Protein AF-A0A5K7ZQ18-F1 (afdb_monomer_lite)

Sequence (93 aa):
MSNLPNYDVIIWINYNPFGKKLEEDILSSIDIEPYERSEYDGVLDIHWGFKSLDDAMKFSFNLKEFLKNPNLILLKASDINNPNASIVYKDER

Foldseek 3Di:
DPPAAQKKKKWKFQQDPVSVVVVVVLVVQDPAAFPDWDDDPRIIITMHHDNDLVVLVVSLVSVLVCQPPPRTQWTKIARNVDRVSIDTSHHND

Radius of gyration: 12.55 Å; chains: 1; bounding box: 28×25×35 Å

Organism: NCBI:txid947919

Structure (mmCIF, N/CA/C/O backbone):
data_AF-A0A5K7ZQ18-F1
#
_entry.id   AF-A0A5K7ZQ18-F1
#
loop_
_atom_site.group_PDB
_atom_site.id
_atom_site.type_symbol
_atom_site.label_atom_id
_atom_site.label_alt_id
_atom_site.label_comp_id
_atom_site.label_asym_id
_atom_site.label_entity_id
_atom_site.label_seq_id
_atom_site.pdbx_PDB_ins_code
_atom_site.Cartn_x
_atom_site.Cartn_y
_atom_site.Cartn_z
_atom_site.occupancy
_atom_site.B_iso_or_equiv
_atom_site.auth_seq_id
_atom_site.auth_comp_id
_atom_site.auth_asym_id
_atom_site.auth_atom_id
_atom_site.pdbx_PDB_model_num
ATOM 1 N N . MET A 1 1 ? -1.056 17.073 -21.384 1.00 42.41 1 MET A N 1
ATOM 2 C CA . MET A 1 1 ? -1.640 15.785 -20.964 1.00 42.41 1 MET A CA 1
ATOM 3 C C . MET A 1 1 ? -0.860 15.352 -19.745 1.00 42.41 1 MET A C 1
ATOM 5 O O . MET A 1 1 ? 0.356 15.247 -19.837 1.00 42.41 1 MET A O 1
ATOM 9 N N . SER A 1 2 ? -1.515 15.267 -18.594 1.00 50.28 2 SER A N 1
ATOM 10 C CA . SER A 1 2 ? -0.917 14.750 -17.364 1.00 50.28 2 SER A CA 1
ATOM 11 C C . SER A 1 2 ? -0.593 13.278 -17.613 1.00 50.28 2 SER A C 1
ATOM 13 O O . SER A 1 2 ? -1.504 12.468 -17.755 1.00 50.28 2 SER A O 1
ATOM 15 N N . ASN A 1 3 ? 0.687 12.945 -17.769 1.00 66.81 3 ASN A N 1
ATOM 16 C CA . ASN A 1 3 ? 1.106 11.553 -17.871 1.00 66.81 3 ASN A CA 1
ATOM 17 C C . ASN A 1 3 ? 1.023 10.968 -16.463 1.00 66.81 3 ASN A C 1
ATOM 19 O O . ASN A 1 3 ? 1.907 11.226 -15.645 1.00 66.81 3 ASN A O 1
ATOM 23 N N . LEU A 1 4 ? -0.060 10.246 -16.175 1.00 76.00 4 LEU A N 1
ATOM 24 C CA . LEU A 1 4 ? -0.135 9.419 -14.976 1.00 76.00 4 LEU A CA 1
ATOM 25 C C . LEU A 1 4 ? 1.056 8.446 -14.963 1.00 76.00 4 LEU A C 1
ATOM 27 O O . LEU A 1 4 ? 1.522 8.030 -16.033 1.00 76.00 4 LEU A O 1
ATOM 31 N N . PRO A 1 5 ? 1.590 8.114 -13.781 1.00 84.94 5 PRO A N 1
ATOM 32 C CA . PRO A 1 5 ? 2.690 7.172 -13.683 1.00 84.94 5 PRO A CA 1
ATOM 33 C C . PRO A 1 5 ? 2.254 5.798 -14.211 1.00 84.94 5 PRO A C 1
ATOM 35 O O . PRO A 1 5 ? 1.152 5.329 -13.947 1.00 84.94 5 PRO A O 1
ATOM 38 N N . ASN A 1 6 ? 3.137 5.137 -14.964 1.00 90.50 6 ASN A N 1
ATOM 39 C CA . ASN A 1 6 ? 2.871 3.783 -15.469 1.00 90.50 6 ASN A CA 1
ATOM 40 C C . ASN A 1 6 ? 2.875 2.732 -14.348 1.00 90.50 6 ASN A C 1
ATOM 42 O O . ASN A 1 6 ? 2.268 1.670 -14.492 1.00 90.50 6 ASN A O 1
ATOM 46 N N . TYR A 1 7 ? 3.583 3.032 -13.258 1.00 95.50 7 TYR A N 1
ATOM 47 C CA . TYR A 1 7 ? 3.716 2.176 -12.091 1.00 95.50 7 TYR A CA 1
ATOM 48 C C . TYR A 1 7 ? 3.259 2.941 -10.863 1.00 95.50 7 TYR A C 1
ATOM 50 O O . TYR A 1 7 ? 3.721 4.059 -10.626 1.00 95.50 7 TYR A O 1
ATOM 58 N N . ASP A 1 8 ? 2.374 2.328 -10.097 1.00 95.56 8 ASP A N 1
ATOM 59 C CA . ASP A 1 8 ? 1.709 2.976 -8.976 1.00 95.56 8 ASP A CA 1
ATOM 60 C C . ASP A 1 8 ? 1.751 2.074 -7.749 1.00 95.56 8 ASP A C 1
ATOM 62 O O . ASP A 1 8 ? 1.667 0.850 -7.872 1.00 95.56 8 ASP A O 1
ATOM 66 N N . VAL A 1 9 ? 1.856 2.661 -6.567 1.00 97.62 9 VAL A N 1
ATOM 67 C CA . VAL A 1 9 ? 1.497 1.970 -5.331 1.00 97.62 9 VAL A CA 1
ATOM 68 C C . VAL A 1 9 ? 0.239 2.613 -4.801 1.00 97.62 9 VAL A C 1
ATOM 70 O O . VAL A 1 9 ? 0.213 3.811 -4.564 1.00 97.62 9 VAL A O 1
ATOM 73 N N . ILE A 1 10 ? -0.785 1.790 -4.617 1.00 97.38 10 ILE A N 1
ATOM 74 C CA . ILE A 1 10 ? -2.118 2.219 -4.220 1.00 97.38 10 ILE A CA 1
ATOM 75 C C . ILE A 1 10 ? -2.398 1.631 -2.848 1.00 97.38 10 ILE A C 1
ATOM 77 O O . ILE A 1 10 ? -2.256 0.412 -2.656 1.00 97.38 10 ILE A O 1
ATOM 81 N N . ILE A 1 11 ? -2.818 2.482 -1.916 1.00 98.12 11 ILE A N 1
ATOM 82 C CA . ILE A 1 11 ? -3.416 2.034 -0.662 1.00 98.12 11 ILE A CA 1
ATOM 83 C C . ILE A 1 11 ? -4.787 2.644 -0.482 1.00 98.12 11 ILE A C 1
ATOM 85 O O . ILE A 1 11 ? -4.986 3.829 -0.731 1.00 98.12 11 ILE A O 1
ATOM 89 N N . TRP A 1 12 ? -5.700 1.830 0.032 1.00 98.25 12 TRP A N 1
ATOM 90 C CA . TRP A 1 12 ? -6.994 2.302 0.492 1.00 98.25 12 TRP A CA 1
ATOM 91 C C . TRP A 1 12 ? -7.103 2.072 1.991 1.00 98.25 12 TRP A C 1
ATOM 93 O O . TRP A 1 12 ? -6.754 0.993 2.490 1.00 98.25 12 TRP A O 1
ATOM 103 N N . ILE A 1 13 ? -7.606 3.073 2.706 1.00 98.31 13 ILE A N 1
ATOM 104 C CA . ILE A 1 13 ? -7.792 3.047 4.155 1.00 98.31 13 ILE A CA 1
ATOM 105 C C . ILE A 1 13 ? -9.251 3.367 4.483 1.00 98.31 13 ILE A C 1
ATOM 107 O O . ILE A 1 13 ? -9.785 4.366 4.016 1.00 98.31 13 ILE A O 1
ATOM 111 N N . ASN A 1 14 ? -9.889 2.572 5.340 1.00 97.81 14 ASN A N 1
ATOM 112 C CA . ASN A 1 14 ? -11.160 2.952 5.954 1.00 97.81 14 ASN A CA 1
ATOM 113 C C . ASN A 1 14 ? -10.939 4.165 6.874 1.00 97.81 14 ASN A C 1
ATOM 115 O O . ASN A 1 14 ? -10.303 4.060 7.928 1.00 97.81 14 ASN A O 1
ATOM 119 N N . TYR A 1 15 ? -11.439 5.328 6.472 1.00 96.44 15 TYR A N 1
ATOM 120 C CA . TYR A 1 15 ? -11.023 6.627 6.986 1.00 96.44 15 TYR A CA 1
ATOM 121 C C . TYR A 1 15 ? -11.863 7.112 8.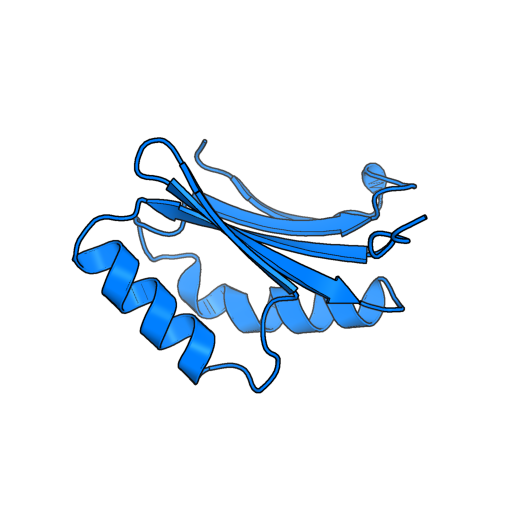174 1.00 96.44 15 TYR A C 1
ATOM 123 O O . TYR A 1 15 ? -12.506 8.160 8.182 1.00 96.44 15 TYR A O 1
ATOM 131 N N . ASN A 1 16 ? -11.817 6.318 9.238 1.00 94.88 16 ASN A N 1
ATOM 132 C CA . ASN A 1 16 ? -12.299 6.670 10.573 1.00 94.88 16 ASN A CA 1
ATOM 133 C C . ASN A 1 16 ? -11.131 7.220 11.442 1.00 94.88 16 ASN A C 1
ATOM 135 O O . ASN A 1 16 ? -10.004 7.323 10.953 1.00 94.88 16 ASN A O 1
ATOM 139 N N . PRO A 1 17 ? -11.327 7.574 12.730 1.00 96.06 17 PRO A N 1
ATOM 140 C CA . PRO A 1 17 ? -10.231 8.065 13.577 1.00 96.06 17 PRO A CA 1
ATOM 141 C C . PRO A 1 17 ? -9.008 7.132 13.677 1.00 96.06 17 PRO A C 1
ATOM 143 O O . PRO A 1 17 ? -7.883 7.619 13.751 1.00 96.06 17 PRO A O 1
ATOM 146 N N . PHE A 1 18 ? -9.195 5.808 13.637 1.00 95.69 18 PHE A N 1
ATOM 147 C CA . PHE A 1 18 ? -8.089 4.843 13.597 1.00 95.69 18 PHE A CA 1
ATOM 148 C C . PHE A 1 18 ? -7.427 4.783 12.214 1.00 95.69 18 PHE A C 1
ATOM 150 O O . PHE A 1 18 ? -6.214 4.606 12.128 1.00 95.69 18 PHE A O 1
ATOM 157 N N . GLY A 1 19 ? -8.201 4.967 11.141 1.00 96.38 19 GLY A N 1
ATOM 158 C CA . GLY A 1 19 ? -7.688 5.110 9.777 1.00 96.38 19 GLY A CA 1
ATOM 159 C C . GLY A 1 19 ? -6.810 6.349 9.594 1.00 96.38 19 GLY A C 1
ATOM 160 O O . GLY A 1 19 ? -5.747 6.252 8.993 1.00 96.38 19 GLY A O 1
ATOM 161 N N . LYS A 1 20 ? -7.192 7.484 10.194 1.00 96.75 20 LYS A N 1
ATOM 162 C CA . LYS A 1 20 ? -6.355 8.700 10.237 1.00 96.75 20 LYS A CA 1
ATOM 163 C C . LYS A 1 20 ? -5.009 8.435 10.897 1.00 96.75 20 LYS A C 1
ATOM 165 O O . LYS A 1 20 ? -3.974 8.832 10.380 1.00 96.75 20 LYS A O 1
ATOM 170 N N . LYS A 1 21 ? -5.020 7.706 12.016 1.00 97.44 21 LYS A N 1
ATOM 171 C CA . LYS A 1 21 ? -3.779 7.333 12.693 1.00 97.44 21 LYS A CA 1
ATOM 172 C C . LYS A 1 21 ? -2.908 6.414 11.830 1.00 97.44 21 LYS A C 1
ATOM 174 O O . LYS A 1 21 ? -1.702 6.611 11.764 1.00 97.44 21 LYS A O 1
ATOM 179 N N . LEU A 1 22 ? -3.521 5.447 11.145 1.00 97.88 22 LEU A N 1
ATOM 180 C CA . LEU A 1 22 ? -2.813 4.573 10.209 1.00 97.88 22 LEU A CA 1
ATOM 181 C C . LEU A 1 22 ? -2.173 5.364 9.061 1.00 97.88 22 LEU A C 1
ATOM 183 O O . LEU A 1 22 ? -1.037 5.081 8.701 1.00 97.88 22 LEU A O 1
ATOM 187 N N . GLU A 1 23 ? -2.878 6.339 8.494 1.00 97.38 23 GLU A N 1
ATOM 188 C CA . GLU A 1 23 ? -2.309 7.218 7.474 1.00 97.38 23 GLU A CA 1
ATOM 189 C C . GLU A 1 23 ? -1.061 7.941 7.996 1.00 97.38 23 GLU A C 1
ATOM 191 O O . GLU A 1 23 ? -0.017 7.882 7.352 1.00 97.38 23 GLU A O 1
ATOM 196 N N . GLU A 1 24 ? -1.143 8.583 9.165 1.00 96.88 24 GLU A N 1
ATOM 197 C CA . GLU A 1 24 ? 0.003 9.266 9.779 1.00 96.88 24 GLU A CA 1
ATOM 198 C C . GLU A 1 24 ? 1.190 8.318 9.987 1.00 96.88 24 GLU A C 1
ATOM 200 O O . GLU A 1 24 ? 2.331 8.690 9.709 1.00 96.88 24 GLU A O 1
ATOM 205 N N . ASP A 1 25 ? 0.928 7.097 10.460 1.00 97.38 25 ASP A N 1
ATOM 206 C CA . ASP A 1 25 ? 1.961 6.088 10.695 1.00 97.38 25 ASP A CA 1
ATOM 207 C C . ASP A 1 25 ? 2.614 5.648 9.372 1.00 97.38 25 ASP A C 1
ATOM 209 O O . ASP A 1 25 ? 3.839 5.538 9.301 1.00 97.38 25 ASP A O 1
ATOM 213 N N . ILE A 1 26 ? 1.823 5.469 8.307 1.00 97.06 26 ILE A N 1
ATOM 214 C CA . ILE A 1 26 ? 2.327 5.147 6.965 1.00 97.06 26 ILE A CA 1
ATOM 215 C C . ILE A 1 26 ? 3.179 6.293 6.430 1.00 97.06 26 ILE A C 1
ATOM 217 O O . ILE A 1 26 ? 4.327 6.056 6.061 1.00 97.06 26 ILE A O 1
ATOM 221 N N . LEU A 1 27 ? 2.664 7.525 6.425 1.00 95.81 27 LEU A N 1
ATOM 222 C CA . LEU A 1 27 ? 3.383 8.695 5.911 1.00 95.81 27 LEU A CA 1
ATOM 223 C C . LEU A 1 27 ? 4.658 8.986 6.711 1.00 95.81 27 LEU A C 1
ATOM 225 O O . LEU A 1 27 ? 5.643 9.430 6.138 1.00 95.81 27 LEU A O 1
ATOM 229 N N . SER A 1 28 ? 4.682 8.676 8.009 1.00 95.62 28 SER A N 1
ATOM 230 C CA . SER A 1 28 ? 5.890 8.816 8.837 1.00 95.62 28 SER A CA 1
ATOM 231 C C . SER A 1 28 ? 6.926 7.711 8.600 1.00 95.62 28 SER A C 1
ATOM 233 O O . SER A 1 28 ? 8.075 7.859 9.011 1.00 95.62 28 SER A O 1
ATOM 235 N N . SER A 1 29 ? 6.534 6.591 7.982 1.00 94.62 29 SER A N 1
ATOM 236 C CA . SER A 1 29 ? 7.421 5.454 7.684 1.00 94.62 29 SER A CA 1
ATOM 237 C C . SER A 1 29 ? 8.122 5.557 6.324 1.00 94.62 29 SER A C 1
ATOM 239 O O . SER A 1 29 ? 8.980 4.730 6.008 1.00 94.62 29 SER A O 1
ATOM 241 N N . ILE A 1 30 ? 7.767 6.558 5.514 1.00 93.25 30 ILE A N 1
ATOM 242 C CA . ILE A 1 30 ? 8.260 6.746 4.149 1.00 93.25 30 ILE A CA 1
ATOM 243 C C . ILE A 1 30 ? 8.751 8.181 3.933 1.00 93.25 30 ILE A C 1
ATOM 245 O O . ILE A 1 30 ? 8.227 9.122 4.510 1.00 93.25 30 ILE A O 1
ATOM 249 N N . ASP A 1 31 ? 9.713 8.353 3.027 1.00 91.31 31 ASP A N 1
ATOM 250 C CA . ASP A 1 31 ? 10.261 9.673 2.669 1.00 91.31 31 ASP A CA 1
ATOM 251 C C . ASP A 1 31 ? 9.676 10.233 1.356 1.00 91.31 31 ASP A C 1
ATOM 253 O O . ASP A 1 31 ? 10.195 11.196 0.788 1.00 91.31 31 ASP A O 1
ATOM 257 N N . ILE A 1 32 ? 8.640 9.588 0.810 1.00 93.19 32 ILE A N 1
ATOM 258 C CA . ILE A 1 32 ? 8.064 9.923 -0.497 1.00 93.19 32 ILE A CA 1
ATOM 259 C C . ILE A 1 32 ? 6.623 10.385 -0.306 1.00 93.19 32 ILE A C 1
ATOM 261 O O . ILE A 1 32 ? 5.766 9.617 0.128 1.00 93.19 32 ILE A O 1
ATOM 265 N N . GLU A 1 33 ? 6.353 11.628 -0.694 1.00 93.50 33 GLU A N 1
ATOM 266 C CA . GLU A 1 33 ? 5.000 12.179 -0.708 1.00 93.50 33 GLU A CA 1
ATOM 267 C C . GLU A 1 33 ? 4.143 11.514 -1.798 1.00 93.50 33 GLU A C 1
ATOM 269 O O . GLU A 1 33 ? 4.632 11.283 -2.915 1.00 93.50 33 GLU A O 1
ATOM 274 N N . PRO A 1 34 ? 2.865 11.217 -1.513 1.00 96.12 34 PRO A N 1
ATOM 275 C CA . PRO A 1 34 ? 1.940 10.754 -2.532 1.00 96.12 34 PRO A CA 1
ATOM 276 C C . PRO A 1 34 ? 1.672 11.855 -3.559 1.00 96.12 34 PRO A C 1
ATOM 278 O O . PRO A 1 34 ? 1.632 13.043 -3.233 1.00 96.12 34 PRO A O 1
ATOM 281 N N . TYR A 1 35 ? 1.459 11.467 -4.816 1.00 94.81 35 TYR A N 1
ATOM 282 C CA . TYR A 1 35 ? 1.054 12.432 -5.847 1.00 94.81 35 TYR A CA 1
ATOM 283 C C . TYR A 1 35 ? -0.458 12.664 -5.848 1.00 94.81 35 TYR A C 1
ATOM 285 O O . TYR A 1 35 ? -0.923 13.697 -6.330 1.00 94.81 35 TYR A O 1
ATOM 293 N N . GLU A 1 36 ? -1.214 11.708 -5.314 1.00 95.38 36 GLU A N 1
ATOM 294 C CA . GLU A 1 36 ? -2.658 11.784 -5.181 1.00 95.38 36 GLU A CA 1
ATOM 295 C C . GLU A 1 36 ? -3.082 11.217 -3.829 1.00 95.38 36 GLU A C 1
ATOM 297 O O . GLU A 1 36 ? -2.602 10.178 -3.375 1.00 95.38 36 GLU A O 1
ATOM 302 N N . ARG A 1 37 ? -3.975 11.959 -3.178 1.00 96.12 37 ARG A N 1
ATOM 303 C CA . ARG A 1 37 ? -4.579 11.638 -1.892 1.00 96.12 37 ARG A CA 1
ATOM 304 C C . ARG A 1 37 ? -6.006 12.158 -1.931 1.00 96.12 37 ARG A C 1
ATOM 306 O O . ARG A 1 37 ? -6.215 13.374 -1.927 1.00 96.12 37 ARG A O 1
ATOM 313 N N . SER A 1 38 ? -6.982 11.265 -1.963 1.00 97.31 38 SER A N 1
ATOM 314 C CA . SER A 1 38 ? -8.392 11.632 -2.053 1.00 97.31 38 SER A CA 1
ATOM 315 C C . SER A 1 38 ? -9.223 10.836 -1.058 1.00 97.31 38 SER A C 1
ATOM 317 O O . SER A 1 38 ? -8.975 9.664 -0.814 1.00 97.31 38 SER A O 1
ATOM 319 N N . GLU A 1 39 ? -10.191 11.494 -0.430 1.00 96.38 39 GLU A N 1
ATOM 320 C CA . GLU A 1 39 ? -11.150 10.837 0.453 1.00 96.38 39 GLU A CA 1
ATOM 321 C C . GLU A 1 39 ? -12.498 10.792 -0.260 1.00 96.38 39 GLU A C 1
ATOM 323 O O . GLU A 1 39 ? -13.011 11.828 -0.694 1.00 96.38 39 GLU A O 1
ATOM 328 N N . TYR A 1 40 ? -13.074 9.602 -0.374 1.00 94.00 40 TYR A N 1
ATOM 329 C CA . TYR A 1 40 ? -14.379 9.399 -0.980 1.00 94.00 40 TYR A CA 1
ATOM 330 C C . TYR A 1 40 ? -15.136 8.291 -0.250 1.00 94.00 40 TYR A C 1
ATOM 332 O O . TYR A 1 40 ? -14.615 7.200 -0.045 1.00 94.00 40 TYR A O 1
ATOM 340 N N . ASP A 1 41 ? -16.372 8.589 0.155 1.00 94.06 41 ASP A N 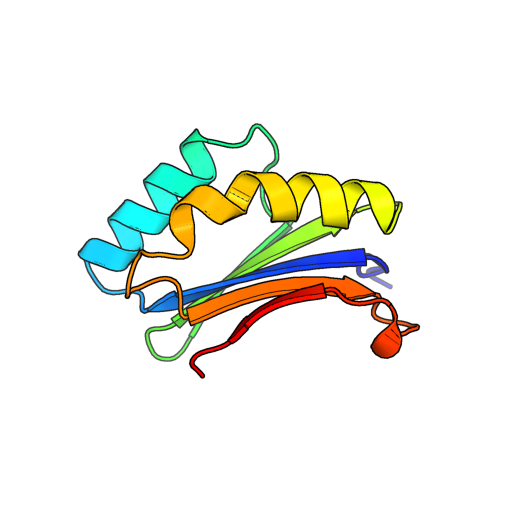1
ATOM 341 C CA . ASP A 1 41 ? -17.287 7.648 0.820 1.00 94.06 41 ASP A CA 1
ATOM 342 C C . ASP A 1 41 ? -16.679 6.917 2.038 1.00 94.06 41 ASP A C 1
ATOM 344 O O . ASP A 1 41 ? -16.838 5.715 2.234 1.00 94.06 41 ASP A O 1
ATOM 348 N N . GLY A 1 42 ? -15.924 7.653 2.861 1.00 95.44 42 GLY A N 1
ATOM 349 C CA . GLY A 1 42 ? -15.269 7.099 4.049 1.00 95.44 42 GLY A CA 1
ATOM 350 C C . GLY A 1 42 ? -14.044 6.230 3.752 1.00 95.44 42 GLY A C 1
ATOM 351 O O . GLY A 1 42 ? -13.516 5.607 4.670 1.00 95.44 42 GLY A O 1
ATOM 352 N N . VAL A 1 43 ? -13.561 6.203 2.510 1.00 97.81 43 VAL A N 1
ATOM 353 C CA . VAL A 1 43 ? -12.298 5.573 2.121 1.00 97.81 43 VAL A CA 1
ATOM 354 C C . VAL A 1 43 ? -11.295 6.652 1.734 1.00 97.81 43 VAL A C 1
ATOM 356 O O . VAL A 1 43 ? -11.597 7.545 0.948 1.00 97.81 43 VAL A O 1
ATOM 359 N N . LEU A 1 44 ? -10.092 6.564 2.289 1.00 98.19 44 LEU A N 1
ATOM 360 C CA . LEU A 1 44 ? -8.944 7.342 1.856 1.00 98.19 44 LEU A CA 1
ATOM 361 C C . LEU A 1 44 ? -8.169 6.534 0.816 1.00 98.19 44 LEU A C 1
ATOM 363 O O . LEU A 1 44 ? -7.685 5.447 1.126 1.00 98.19 44 LEU A O 1
ATOM 367 N N . ASP A 1 45 ? -8.055 7.084 -0.383 1.00 97.88 45 ASP A N 1
ATOM 368 C CA . ASP A 1 45 ? -7.298 6.559 -1.511 1.00 97.88 45 ASP A CA 1
ATOM 369 C C . ASP A 1 45 ? -5.997 7.355 -1.678 1.00 97.88 45 ASP A C 1
ATOM 371 O O . ASP A 1 45 ? -6.026 8.587 -1.787 1.00 97.88 45 ASP A O 1
ATOM 375 N N . ILE A 1 46 ? -4.854 6.669 -1.651 1.00 97.75 46 ILE A N 1
ATOM 376 C CA . ILE A 1 46 ? -3.531 7.288 -1.761 1.00 97.75 46 ILE A CA 1
ATOM 377 C C . ILE A 1 46 ? -2.688 6.556 -2.800 1.00 97.75 46 ILE A C 1
ATOM 379 O O . ILE A 1 46 ? -2.588 5.326 -2.782 1.00 97.75 46 ILE A O 1
ATOM 383 N N . HIS A 1 47 ? -2.035 7.341 -3.656 1.00 97.44 47 HIS A N 1
ATOM 384 C CA . HIS A 1 47 ? -1.222 6.859 -4.761 1.00 97.44 47 HIS A CA 1
ATOM 385 C C . HIS A 1 47 ? 0.202 7.432 -4.743 1.00 97.44 47 HIS A C 1
ATOM 387 O O . HIS A 1 47 ? 0.425 8.631 -4.523 1.00 97.44 47 HIS A O 1
ATOM 393 N N . TRP A 1 48 ? 1.172 6.581 -5.082 1.00 97.19 48 TRP A N 1
ATOM 394 C CA . TRP A 1 48 ? 2.579 6.943 -5.270 1.00 97.19 48 TRP A CA 1
ATOM 395 C C . TRP A 1 48 ? 3.075 6.488 -6.639 1.00 97.19 48 TRP A C 1
ATOM 397 O O . TRP A 1 48 ? 3.065 5.306 -6.968 1.00 97.19 48 TRP A O 1
ATOM 407 N N . GLY A 1 49 ? 3.582 7.436 -7.425 1.00 95.81 49 GLY A N 1
ATOM 408 C CA . GLY A 1 49 ? 4.012 7.197 -8.794 1.00 95.81 49 GLY A CA 1
ATOM 409 C C . GLY A 1 49 ? 5.486 6.831 -8.889 1.00 95.81 49 GLY A C 1
ATOM 410 O O . GLY A 1 49 ? 6.343 7.526 -8.341 1.00 95.81 49 GLY A O 1
ATOM 411 N N . PHE A 1 50 ? 5.798 5.795 -9.666 1.00 95.25 50 PHE A N 1
ATOM 412 C CA . PHE A 1 50 ? 7.163 5.310 -9.866 1.00 95.25 50 PHE A CA 1
ATOM 413 C C . PHE A 1 50 ? 7.554 5.259 -11.344 1.00 95.25 50 PHE A C 1
ATOM 415 O O . PHE A 1 50 ? 6.724 5.171 -12.252 1.00 95.25 50 PHE A O 1
ATOM 422 N N . LYS A 1 51 ? 8.868 5.305 -11.593 1.00 93.00 51 LYS A N 1
ATOM 423 C CA . LYS A 1 51 ? 9.454 5.188 -12.940 1.00 93.00 51 LYS A CA 1
ATOM 424 C C . LYS A 1 51 ? 9.693 3.740 -13.365 1.00 93.00 51 LYS A C 1
ATOM 426 O O . LYS A 1 51 ? 9.862 3.490 -14.556 1.00 93.00 51 LYS A O 1
ATOM 431 N N . SER A 1 52 ? 9.720 2.810 -12.412 1.00 94.25 52 SER A N 1
ATOM 432 C CA . SER A 1 52 ? 9.921 1.385 -12.652 1.00 94.25 52 SER A CA 1
ATOM 433 C C . SER A 1 52 ? 8.998 0.546 -11.768 1.00 94.25 52 SER A C 1
ATOM 435 O O . SER A 1 52 ? 8.631 0.961 -10.666 1.00 94.25 52 SER A O 1
ATOM 437 N N . LEU A 1 53 ? 8.650 -0.647 -12.252 1.00 93.56 53 LEU A N 1
ATOM 438 C CA . LEU A 1 53 ? 7.896 -1.626 -11.474 1.00 93.56 53 LEU A CA 1
ATOM 439 C C . LEU A 1 53 ? 8.688 -2.092 -10.246 1.00 93.56 53 LEU A C 1
ATOM 441 O O . LEU A 1 53 ? 8.112 -2.246 -9.175 1.00 93.56 53 LEU A O 1
ATOM 445 N N . ASP A 1 54 ? 10.007 -2.248 -10.375 1.00 95.56 54 ASP A N 1
ATOM 446 C CA . ASP A 1 54 ? 10.883 -2.656 -9.273 1.00 95.56 54 ASP A CA 1
ATOM 447 C C . ASP A 1 54 ? 10.842 -1.661 -8.105 1.00 95.56 54 ASP A C 1
ATOM 449 O O . ASP A 1 54 ? 10.812 -2.077 -6.945 1.00 95.56 54 ASP A O 1
ATOM 453 N N . ASP A 1 55 ? 10.813 -0.355 -8.385 1.00 96.06 55 ASP A N 1
ATOM 454 C CA . ASP A 1 55 ? 10.713 0.670 -7.341 1.00 96.06 55 ASP A CA 1
ATOM 455 C C . ASP A 1 55 ? 9.340 0.635 -6.660 1.00 96.06 55 ASP A C 1
ATOM 457 O O . ASP A 1 55 ? 9.271 0.652 -5.430 1.00 96.06 55 ASP A O 1
ATOM 461 N N . ALA A 1 56 ? 8.258 0.491 -7.435 1.00 96.50 56 ALA A N 1
ATOM 462 C CA . ALA A 1 56 ? 6.908 0.331 -6.892 1.00 96.50 56 ALA A CA 1
ATOM 463 C C . ALA A 1 56 ? 6.793 -0.932 -6.017 1.00 96.50 56 ALA A C 1
ATOM 465 O O . ALA A 1 56 ? 6.215 -0.908 -4.928 1.00 96.50 56 ALA A O 1
ATOM 466 N N . MET A 1 57 ? 7.391 -2.046 -6.445 1.00 96.12 57 MET A N 1
ATOM 467 C CA . MET A 1 57 ? 7.421 -3.291 -5.675 1.00 96.12 57 MET A CA 1
ATOM 468 C C . MET A 1 57 ? 8.240 -3.157 -4.388 1.00 96.12 57 MET A C 1
ATOM 470 O O . MET A 1 57 ? 7.805 -3.631 -3.342 1.00 96.12 57 MET A O 1
ATOM 474 N N . LYS A 1 58 ? 9.405 -2.500 -4.423 1.00 96.06 58 LYS A N 1
ATOM 475 C CA . LYS A 1 58 ? 10.209 -2.254 -3.212 1.00 96.06 58 LYS A CA 1
ATOM 476 C C . LYS A 1 58 ? 9.471 -1.359 -2.224 1.00 96.06 58 LYS A C 1
ATOM 478 O O . LYS A 1 58 ? 9.427 -1.674 -1.038 1.00 96.06 58 LYS A O 1
ATOM 483 N N . PHE A 1 59 ? 8.872 -0.278 -2.712 1.00 96.88 59 PHE A N 1
ATOM 484 C CA . PHE A 1 59 ? 8.120 0.651 -1.879 1.00 96.88 59 PHE A CA 1
ATOM 485 C C . PHE A 1 59 ? 6.920 -0.034 -1.215 1.00 96.88 59 PHE A C 1
ATOM 487 O O . PHE A 1 59 ? 6.798 -0.035 0.007 1.00 96.88 59 PHE A O 1
ATOM 494 N N . SER A 1 60 ? 6.078 -0.705 -2.000 1.00 97.06 60 SER A N 1
ATOM 495 C CA . SER A 1 60 ? 4.920 -1.440 -1.473 1.00 97.06 60 SER A CA 1
ATOM 496 C C . SER A 1 60 ? 5.304 -2.608 -0.558 1.00 97.06 60 SER A C 1
ATOM 498 O O . SER A 1 60 ? 4.571 -2.920 0.379 1.00 97.06 60 SER A O 1
ATOM 500 N N . PHE A 1 61 ? 6.464 -3.239 -0.771 1.00 96.50 61 PHE A N 1
ATOM 501 C CA . PHE A 1 61 ? 6.981 -4.261 0.135 1.00 96.50 61 PHE A CA 1
ATOM 502 C C . PHE A 1 61 ? 7.286 -3.701 1.530 1.00 96.50 61 PHE A C 1
ATOM 504 O O . PHE A 1 61 ? 7.028 -4.394 2.514 1.00 96.50 61 PHE A O 1
ATOM 511 N N . ASN A 1 62 ? 7.786 -2.467 1.635 1.00 95.19 62 ASN A N 1
ATOM 512 C CA . ASN A 1 62 ? 8.042 -1.833 2.933 1.00 95.19 62 ASN A CA 1
ATOM 513 C C . ASN A 1 62 ? 6.738 -1.595 3.707 1.00 95.19 62 ASN A C 1
ATOM 515 O O . ASN A 1 62 ? 6.689 -1.810 4.911 1.00 95.19 62 ASN A O 1
ATOM 519 N N . LEU A 1 63 ? 5.642 -1.299 3.005 1.00 96.94 63 LEU A N 1
ATOM 520 C CA . LEU A 1 63 ? 4.325 -1.090 3.615 1.00 96.94 63 LEU A CA 1
ATOM 521 C C . LEU A 1 63 ? 3.661 -2.379 4.138 1.00 96.94 63 LEU A C 1
ATOM 523 O O . LEU A 1 63 ? 2.575 -2.335 4.719 1.00 96.94 63 LEU A O 1
ATOM 527 N N . LYS A 1 64 ? 4.295 -3.549 3.972 1.00 95.81 64 LYS A N 1
ATOM 528 C CA . LYS A 1 64 ? 3.740 -4.830 4.434 1.00 95.81 64 LYS A CA 1
ATOM 529 C C . LYS A 1 64 ? 3.517 -4.904 5.938 1.00 95.81 64 LYS A C 1
ATOM 531 O O . LYS A 1 64 ? 2.683 -5.694 6.384 1.00 95.81 64 LYS A O 1
ATOM 536 N N . GLU A 1 65 ? 4.255 -4.129 6.725 1.00 95.75 65 GLU A N 1
ATOM 537 C CA . GLU A 1 65 ? 4.083 -4.106 8.179 1.00 95.75 65 GLU A CA 1
ATOM 538 C C . GLU A 1 65 ? 2.659 -3.695 8.593 1.00 95.75 65 GLU A C 1
ATOM 540 O O . GLU A 1 65 ? 2.130 -4.196 9.588 1.00 95.75 65 GLU A O 1
ATOM 545 N N . PHE A 1 66 ? 1.983 -2.900 7.758 1.00 97.25 66 PHE A N 1
ATOM 546 C CA . PHE A 1 66 ? 0.630 -2.406 7.998 1.00 97.25 66 PHE A CA 1
ATOM 547 C C . PHE A 1 66 ? -0.481 -3.377 7.570 1.00 97.25 66 PHE A C 1
ATOM 549 O O . PHE A 1 66 ? -1.647 -3.133 7.873 1.00 97.25 66 PHE A O 1
ATOM 556 N N . LEU A 1 67 ? -0.159 -4.511 6.930 1.00 97.00 67 LEU A N 1
ATOM 557 C CA . LEU A 1 67 ? -1.153 -5.461 6.394 1.00 97.00 67 LEU A CA 1
ATOM 558 C C . LEU A 1 67 ? -2.131 -6.005 7.438 1.00 97.00 67 LEU A C 1
ATOM 560 O O . LEU A 1 67 ? -3.274 -6.332 7.119 1.00 97.00 67 LEU A O 1
ATOM 564 N N . LYS A 1 68 ? -1.683 -6.107 8.692 1.00 96.56 68 LYS A N 1
ATOM 565 C CA . LYS A 1 68 ? -2.507 -6.593 9.805 1.00 96.56 68 LYS A CA 1
ATOM 566 C C . LYS A 1 68 ? -3.461 -5.532 10.354 1.00 96.56 68 LYS A C 1
ATOM 568 O O . LYS A 1 68 ? -4.315 -5.876 11.168 1.00 96.56 68 LYS A O 1
ATOM 573 N N . ASN A 1 69 ? -3.320 -4.265 9.959 1.00 97.38 69 ASN A N 1
ATOM 574 C CA . ASN A 1 69 ? -4.233 -3.220 10.398 1.00 97.38 69 ASN A CA 1
ATOM 575 C C . ASN A 1 69 ? -5.588 -3.402 9.688 1.00 97.38 69 ASN A C 1
ATOM 577 O O . ASN A 1 69 ? -5.625 -3.428 8.455 1.00 97.38 69 ASN A O 1
ATOM 581 N N . PRO A 1 70 ? -6.704 -3.516 10.429 1.00 96.38 70 PRO A N 1
ATOM 582 C CA . PRO A 1 70 ? -8.023 -3.716 9.831 1.00 96.38 70 PRO A CA 1
ATOM 583 C C . PRO A 1 70 ? -8.517 -2.502 9.035 1.00 96.38 70 PRO A C 1
ATOM 585 O O . PRO A 1 70 ? -9.437 -2.642 8.240 1.00 96.38 70 PRO A O 1
ATOM 588 N N . ASN A 1 71 ? -7.930 -1.316 9.230 1.00 97.56 71 ASN A N 1
ATOM 589 C CA . ASN A 1 71 ? -8.296 -0.141 8.442 1.00 97.56 71 ASN A CA 1
ATOM 590 C C . ASN A 1 71 ? -7.594 -0.100 7.083 1.00 97.56 71 ASN A C 1
ATOM 592 O O . ASN A 1 71 ? -8.084 0.603 6.212 1.00 97.56 71 ASN A O 1
ATOM 596 N N . LEU A 1 72 ? -6.491 -0.827 6.871 1.00 98.12 72 LEU A N 1
ATOM 597 C CA . LEU A 1 72 ? -5.898 -0.954 5.540 1.00 98.12 72 LEU A CA 1
ATOM 598 C C . LEU A 1 72 ? -6.745 -1.940 4.735 1.00 98.12 72 LEU A C 1
ATOM 600 O O . LEU A 1 72 ? -6.737 -3.120 5.063 1.00 98.12 72 LEU A O 1
ATOM 604 N N . ILE A 1 73 ? -7.455 -1.494 3.704 1.00 97.44 73 ILE A N 1
ATOM 605 C CA . ILE A 1 73 ? -8.350 -2.360 2.911 1.00 97.44 73 ILE A CA 1
ATOM 606 C C . ILE A 1 73 ? -7.733 -2.771 1.567 1.00 97.44 73 ILE A C 1
ATOM 608 O O . ILE A 1 73 ? -8.055 -3.835 1.044 1.00 97.44 73 ILE A O 1
ATOM 612 N N . LEU A 1 74 ? -6.797 -1.982 1.033 1.00 98.06 74 LEU A N 1
ATOM 613 C CA . LEU A 1 74 ? -6.044 -2.305 -0.182 1.00 98.06 74 LEU A CA 1
ATOM 614 C C . LEU A 1 74 ? -4.573 -1.934 0.009 1.00 98.06 74 LEU A C 1
ATOM 616 O O . LEU A 1 74 ? -4.273 -0.859 0.524 1.00 98.06 74 LEU A O 1
ATOM 620 N N . LEU A 1 75 ? -3.669 -2.801 -0.448 1.00 98.25 75 LEU A N 1
ATOM 621 C CA . LEU A 1 75 ? -2.272 -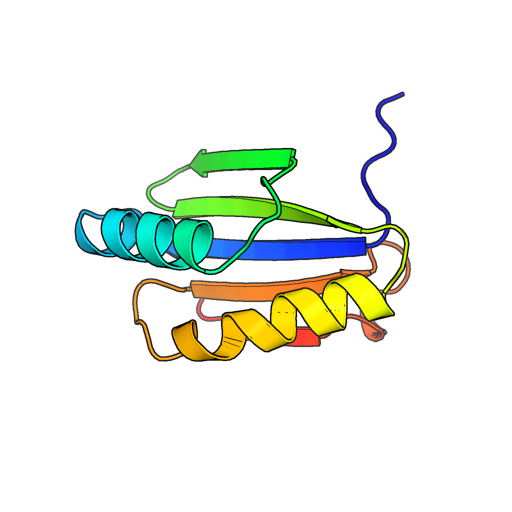2.459 -0.728 1.00 98.25 75 LEU A CA 1
ATOM 622 C C . LEU A 1 75 ? -1.833 -3.202 -1.990 1.00 98.25 75 LEU A C 1
ATOM 624 O O . LEU A 1 75 ? -1.790 -4.439 -2.015 1.00 98.25 75 LEU A O 1
ATOM 628 N N . LYS A 1 76 ? -1.492 -2.447 -3.034 1.00 97.69 76 LYS A N 1
ATOM 629 C CA . LYS A 1 76 ? -1.137 -2.983 -4.351 1.00 97.69 76 LYS A CA 1
ATOM 630 C C . LYS A 1 76 ? 0.010 -2.192 -4.977 1.00 97.69 76 LYS A C 1
ATOM 632 O O . LYS A 1 76 ? -0.051 -0.971 -5.019 1.00 97.69 76 LYS A O 1
ATOM 637 N N . ALA A 1 77 ? 0.991 -2.890 -5.547 1.00 97.31 77 ALA A N 1
ATOM 638 C CA . ALA A 1 77 ? 1.860 -2.337 -6.587 1.00 97.31 77 ALA A CA 1
ATOM 639 C C . ALA A 1 77 ? 1.262 -2.667 -7.954 1.00 97.31 77 ALA A C 1
ATOM 641 O O . ALA A 1 77 ? 1.040 -3.835 -8.280 1.00 97.31 77 ALA A O 1
ATOM 642 N N . SER A 1 78 ? 0.961 -1.643 -8.737 1.00 95.38 78 SER A N 1
ATOM 643 C CA . SER A 1 78 ? 0.245 -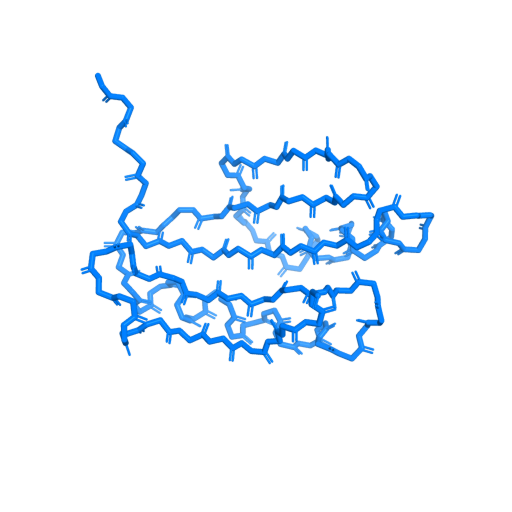1.735 -9.998 1.00 95.38 78 SER A CA 1
ATOM 644 C C . SER A 1 78 ? 1.150 -1.378 -11.169 1.00 95.38 78 SER A C 1
ATOM 646 O O . SER A 1 78 ? 1.850 -0.372 -11.134 1.00 95.38 78 SER A O 1
ATOM 648 N N . ASP A 1 79 ? 1.062 -2.166 -12.233 1.00 94.44 79 ASP A N 1
ATOM 649 C CA . ASP A 1 79 ? 1.478 -1.788 -13.583 1.00 94.44 79 ASP A CA 1
ATOM 650 C C . ASP A 1 79 ? 0.201 -1.555 -14.397 1.00 94.44 79 ASP A C 1
ATOM 652 O O . ASP A 1 79 ? -0.603 -2.474 -14.585 1.00 94.44 79 ASP A O 1
ATOM 656 N N . ILE A 1 80 ? -0.020 -0.311 -14.828 1.00 88.00 80 ILE A N 1
ATOM 657 C CA . ILE A 1 80 ? -1.245 0.078 -15.540 1.00 88.00 80 ILE A CA 1
ATOM 658 C C . ILE A 1 80 ? -1.348 -0.569 -16.928 1.00 88.00 80 ILE A C 1
ATOM 660 O O . ILE A 1 80 ? -2.451 -0.808 -17.418 1.00 88.00 80 ILE A O 1
ATOM 664 N N . ASN A 1 81 ? -0.209 -0.881 -17.551 1.00 88.88 81 ASN A N 1
ATOM 665 C CA . ASN A 1 81 ? -0.146 -1.452 -18.894 1.00 88.88 81 ASN A CA 1
ATOM 666 C C . ASN A 1 81 ? -0.134 -2.985 -18.863 1.00 88.88 81 ASN A C 1
ATOM 668 O O . ASN A 1 81 ? -0.549 -3.622 -19.832 1.00 88.88 81 ASN A O 1
ATOM 672 N N . ASN A 1 82 ? 0.320 -3.585 -17.761 1.00 90.19 82 ASN A N 1
ATOM 673 C CA . ASN A 1 82 ? 0.340 -5.030 -17.569 1.00 90.19 82 ASN A CA 1
ATOM 674 C C . ASN A 1 82 ? -0.194 -5.436 -16.182 1.00 90.19 82 ASN A C 1
ATOM 676 O O . ASN A 1 82 ? 0.584 -5.724 -15.268 1.00 90.19 82 ASN A O 1
ATOM 680 N N . PRO A 1 83 ? -1.524 -5.561 -16.018 1.00 87.00 83 PRO A N 1
ATOM 681 C CA . PRO A 1 83 ? -2.126 -5.949 -14.744 1.00 87.00 83 PRO A CA 1
ATOM 682 C C . PRO A 1 83 ? -1.600 -7.276 -14.173 1.00 87.00 83 PRO A C 1
ATOM 684 O O . PRO A 1 83 ? -1.540 -7.425 -12.957 1.00 87.00 83 PRO A O 1
ATOM 687 N N . ASN A 1 84 ? -1.157 -8.213 -15.021 1.00 90.06 84 ASN A N 1
ATOM 688 C CA . ASN A 1 84 ? -0.604 -9.502 -14.584 1.00 90.06 84 ASN A CA 1
ATOM 689 C C . ASN A 1 84 ? 0.776 -9.378 -13.916 1.00 90.06 84 ASN A C 1
ATOM 691 O O . ASN A 1 84 ? 1.194 -10.298 -13.218 1.00 90.06 84 ASN A O 1
ATOM 695 N N . ALA A 1 85 ? 1.486 -8.268 -14.133 1.00 89.62 85 ALA A N 1
ATOM 696 C CA . ALA A 1 85 ? 2.747 -7.958 -13.460 1.00 89.62 85 ALA A CA 1
ATOM 697 C C . ALA A 1 85 ? 2.544 -7.233 -12.115 1.00 89.62 85 ALA A C 1
ATOM 699 O O . ALA A 1 85 ? 3.504 -7.023 -11.375 1.00 89.62 85 ALA A O 1
ATOM 700 N N . SER A 1 86 ? 1.304 -6.853 -11.790 1.00 93.19 86 SER A N 1
ATOM 701 C CA . SER A 1 86 ? 0.969 -6.194 -10.527 1.00 93.19 86 SER A CA 1
ATOM 702 C C . SER A 1 86 ? 1.028 -7.174 -9.355 1.00 93.19 86 SER A C 1
ATOM 704 O O . SER A 1 86 ? 0.690 -8.350 -9.492 1.00 93.19 86 SER A O 1
ATOM 706 N N . ILE A 1 87 ? 1.379 -6.673 -8.173 1.00 96.06 87 ILE A N 1
ATOM 707 C CA . ILE A 1 87 ? 1.339 -7.438 -6.926 1.00 96.06 87 ILE A CA 1
ATOM 708 C C . ILE A 1 87 ? 0.259 -6.856 -6.025 1.00 96.06 87 ILE A C 1
ATOM 710 O O . ILE A 1 87 ? 0.271 -5.668 -5.711 1.00 96.06 87 ILE A O 1
ATOM 714 N N . VAL A 1 88 ? -0.649 -7.716 -5.571 1.00 97.06 88 VAL A N 1
ATOM 715 C CA . VAL A 1 88 ? -1.660 -7.389 -4.564 1.00 97.06 88 VAL A CA 1
ATOM 716 C C . VAL A 1 88 ? -1.238 -8.031 -3.248 1.00 97.06 88 VAL A C 1
ATOM 718 O O . VAL A 1 88 ? -1.080 -9.248 -3.172 1.00 97.06 88 VAL A O 1
ATOM 721 N N . TYR A 1 89 ? -1.029 -7.215 -2.218 1.00 97.25 89 TYR A N 1
ATOM 722 C CA . TYR A 1 89 ? -0.654 -7.692 -0.885 1.00 97.25 89 TYR A CA 1
ATOM 723 C C . TYR A 1 89 ? -1.867 -7.868 0.025 1.00 97.25 89 TYR A C 1
ATOM 725 O O . TYR A 1 89 ? -1.870 -8.755 0.877 1.00 97.25 89 TYR A O 1
ATOM 733 N N . LYS A 1 90 ? -2.885 -7.027 -0.165 1.00 97.75 90 LYS A N 1
ATOM 734 C CA . LYS A 1 90 ? -4.168 -7.074 0.533 1.00 97.75 90 LYS A CA 1
ATOM 735 C C . LYS A 1 90 ? -5.252 -6.477 -0.346 1.00 97.75 90 LYS A C 1
ATOM 737 O O . LYS A 1 90 ? -4.991 -5.475 -1.007 1.00 97.75 90 LYS A O 1
ATOM 742 N N . ASP A 1 91 ? -6.424 -7.099 -0.324 1.00 96.75 91 ASP A N 1
ATOM 743 C CA . ASP A 1 91 ? -7.637 -6.653 -1.003 1.00 96.75 91 ASP A CA 1
ATOM 744 C C . ASP A 1 91 ? -8.856 -7.165 -0.215 1.00 96.75 91 ASP A C 1
ATOM 746 O O . ASP A 1 91 ? -9.187 -8.349 -0.275 1.00 96.75 91 ASP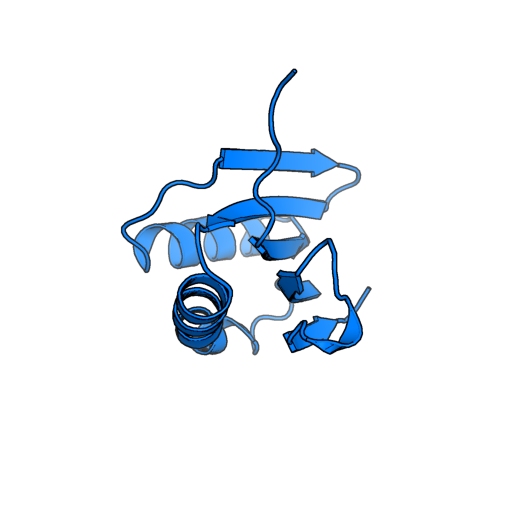 A O 1
ATOM 750 N N . GLU A 1 92 ? -9.446 -6.292 0.601 1.00 95.50 92 GLU A N 1
ATOM 751 C CA . GLU A 1 92 ? -10.615 -6.557 1.463 1.00 95.50 92 GLU A CA 1
ATOM 752 C C . GLU A 1 92 ? -11.803 -5.648 1.100 1.00 95.50 92 GLU A C 1
ATOM 754 O O . GLU A 1 92 ? -12.611 -5.294 1.959 1.00 95.50 92 GLU A O 1
ATOM 759 N N . ARG A 1 93 ? -11.858 -5.224 -0.164 1.00 85.56 93 ARG A N 1
ATOM 760 C CA . ARG A 1 93 ? -12.921 -4.370 -0.704 1.00 85.56 93 ARG A CA 1
ATOM 761 C C . ARG A 1 93 ? -14.259 -5.097 -0.811 1.00 85.56 93 ARG A C 1
ATOM 763 O O . ARG A 1 93 ? -14.257 -6.325 -1.056 1.00 85.56 93 ARG A O 1
#

pLDDT: mean 93.88, std 8.39, range [42.41, 98.31]

Secondary structure (DSSP, 8-state):
-----SEEEEEEEE-SHHHH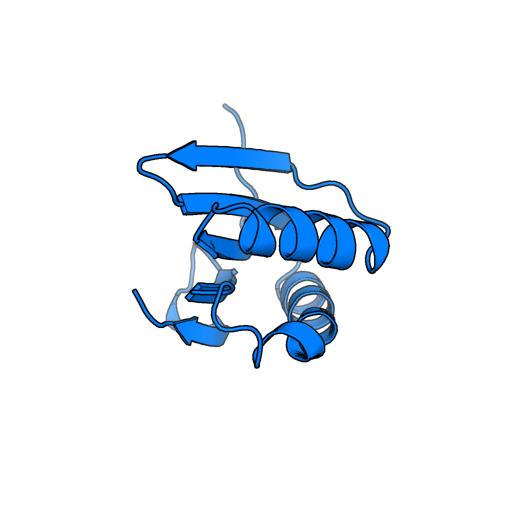HHHHHHHHT-S---SEEEEETTEEEEEEEESSHHHHHHHHHHGGGGGG-TTEEEEEEEESS-GGG-EEEEE--